Protein AF-J5HAL4-F1 (afdb_monomer_lite)

pLDDT: mean 90.49, std 7.01, range [54.12, 97.31]

Structure (mmCIF, N/CA/C/O backbone):
data_AF-J5HAL4-F1
#
_entry.id   AF-J5HAL4-F1
#
loop_
_atom_site.group_PDB
_atom_site.id
_atom_site.type_symbol
_atom_site.label_atom_id
_atom_site.label_alt_id
_atom_site.label_comp_id
_atom_site.label_asym_id
_atom_site.label_entity_id
_atom_site.label_seq_id
_atom_site.pdbx_PDB_ins_code
_atom_site.Cartn_x
_atom_site.Cartn_y
_atom_site.Cartn_z
_atom_site.occupancy
_atom_site.B_iso_or_equiv
_atom_site.auth_seq_id
_atom_site.auth_comp_id
_atom_site.auth_asym_id
_atom_site.auth_atom_id
_atom_site.pdbx_PDB_model_num
ATOM 1 N N . MET A 1 1 ? -6.484 -18.377 1.154 1.00 54.12 1 MET A N 1
ATOM 2 C CA . MET A 1 1 ? -5.069 -18.792 1.214 1.00 54.12 1 MET A CA 1
ATOM 3 C C . MET A 1 1 ? -4.261 -17.516 1.167 1.00 54.12 1 MET A C 1
ATOM 5 O O . MET A 1 1 ? -4.578 -16.679 0.325 1.00 54.12 1 MET A O 1
ATOM 9 N N . ASP A 1 2 ? -3.331 -17.334 2.096 1.00 83.62 2 ASP A N 1
ATOM 10 C CA . ASP A 1 2 ? -2.604 -16.070 2.240 1.00 83.62 2 ASP A CA 1
ATOM 11 C C . ASP A 1 2 ? -1.621 -15.866 1.083 1.00 83.62 2 ASP A C 1
ATOM 13 O O . ASP A 1 2 ? -1.073 -16.829 0.544 1.00 83.62 2 ASP A O 1
ATOM 17 N N . LYS A 1 3 ? -1.447 -14.608 0.671 1.00 90.38 3 LYS A N 1
ATOM 18 C CA . LYS A 1 3 ? -0.516 -14.207 -0.388 1.00 90.38 3 LYS A CA 1
ATOM 19 C C . LYS A 1 3 ? 0.859 -13.921 0.206 1.00 90.38 3 LYS A C 1
ATOM 21 O O . LYS A 1 3 ? 0.945 -13.313 1.270 1.00 90.38 3 LYS A O 1
ATOM 26 N N . ASN A 1 4 ? 1.921 -14.332 -0.481 1.00 94.88 4 ASN A N 1
ATOM 27 C CA . ASN A 1 4 ? 3.291 -14.060 -0.063 1.00 94.88 4 ASN A CA 1
ATOM 28 C C . ASN A 1 4 ? 3.803 -12.790 -0.749 1.00 94.88 4 ASN A C 1
ATOM 30 O O . ASN A 1 4 ? 3.945 -12.761 -1.970 1.00 94.88 4 ASN A O 1
ATOM 34 N N . ILE A 1 5 ? 4.067 -11.748 0.038 1.00 96.50 5 ILE A N 1
ATOM 35 C CA . ILE A 1 5 ? 4.541 -10.446 -0.440 1.00 96.50 5 ILE A CA 1
ATOM 36 C C . ILE A 1 5 ? 5.768 -10.063 0.387 1.00 96.50 5 ILE A C 1
ATOM 38 O O . ILE A 1 5 ? 5.678 -9.917 1.606 1.00 96.50 5 ILE A O 1
ATOM 42 N N . GLY A 1 6 ? 6.914 -9.905 -0.274 1.00 96.38 6 GLY A N 1
ATOM 43 C CA . GLY A 1 6 ? 8.146 -9.431 0.350 1.00 96.38 6 GLY A CA 1
ATOM 44 C C . GLY A 1 6 ? 8.129 -7.924 0.612 1.00 96.38 6 GLY A C 1
ATOM 45 O O . GLY A 1 6 ? 7.330 -7.180 0.042 1.00 96.38 6 GLY A O 1
ATOM 46 N N . TYR A 1 7 ? 9.044 -7.453 1.460 1.00 97.31 7 TYR A N 1
ATOM 47 C CA . TYR A 1 7 ? 9.196 -6.027 1.755 1.00 97.31 7 TYR A CA 1
ATOM 48 C C . TYR A 1 7 ? 9.769 -5.256 0.565 1.00 97.31 7 TYR A C 1
ATOM 50 O O . TYR A 1 7 ? 10.558 -5.778 -0.219 1.00 97.31 7 TYR A O 1
ATOM 58 N N . CYS A 1 8 ? 9.394 -3.984 0.429 1.00 96.62 8 CYS A N 1
ATOM 59 C CA . CYS A 1 8 ? 9.992 -3.131 -0.591 1.00 96.62 8 CYS A CA 1
ATOM 60 C C . CYS A 1 8 ? 11.455 -2.830 -0.236 1.00 96.62 8 CYS A C 1
ATOM 62 O O . CYS A 1 8 ? 11.763 -2.465 0.895 1.00 96.62 8 CYS A O 1
ATOM 64 N N . HIS A 1 9 ? 12.356 -2.965 -1.210 1.00 96.31 9 HIS A N 1
ATOM 65 C CA . HIS A 1 9 ? 13.789 -2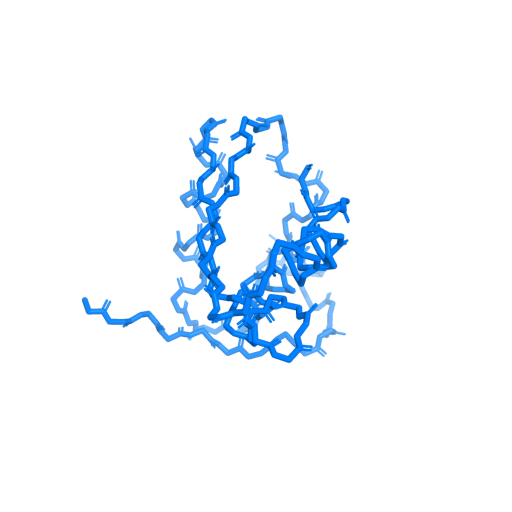.703 -1.025 1.00 96.31 9 HIS A CA 1
ATOM 66 C C . HIS A 1 9 ? 14.214 -1.289 -1.453 1.00 96.31 9 HIS A C 1
ATOM 68 O O . HIS A 1 9 ? 15.407 -1.006 -1.441 1.00 96.31 9 HIS A O 1
ATOM 74 N N . ALA A 1 10 ? 13.274 -0.439 -1.899 1.00 95.50 10 ALA A N 1
ATOM 75 C CA . ALA A 1 10 ? 13.561 0.889 -2.462 1.00 95.50 10 ALA A CA 1
ATOM 76 C C . ALA A 1 10 ? 14.705 0.869 -3.503 1.00 95.50 10 ALA A C 1
ATOM 78 O O . ALA A 1 10 ? 15.589 1.714 -3.511 1.00 95.50 10 ALA A O 1
ATOM 79 N N . CYS A 1 11 ? 14.723 -0.169 -4.344 1.00 95.69 11 CYS A N 1
ATOM 80 C CA . CYS A 1 11 ? 15.844 -0.449 -5.245 1.00 95.69 11 CYS A CA 1
ATOM 81 C C . CYS A 1 11 ? 15.750 0.243 -6.613 1.00 95.69 11 CYS A C 1
ATOM 83 O O . CYS A 1 11 ? 16.667 0.091 -7.416 1.00 95.69 11 CYS A O 1
ATOM 85 N N . ASP A 1 12 ? 14.618 0.889 -6.918 1.00 95.31 12 ASP A N 1
ATOM 86 C CA . ASP A 1 12 ? 14.320 1.614 -8.168 1.00 95.31 12 ASP A CA 1
ATOM 87 C C . ASP A 1 12 ? 14.571 0.854 -9.484 1.00 95.31 12 ASP A C 1
ATOM 89 O O . ASP A 1 12 ? 14.480 1.414 -10.573 1.00 95.31 12 ASP A O 1
ATOM 93 N N . THR A 1 13 ? 14.823 -0.456 -9.435 1.00 95.19 13 THR A N 1
ATOM 94 C CA . THR A 1 13 ? 15.191 -1.238 -10.627 1.00 95.19 13 THR A CA 1
ATOM 95 C C . THR A 1 13 ? 14.074 -1.260 -11.674 1.00 95.19 13 THR A C 1
ATOM 97 O O . THR A 1 13 ? 14.344 -1.379 -12.870 1.00 95.19 13 THR A O 1
ATOM 100 N N . PHE A 1 14 ? 12.823 -1.072 -11.238 1.00 92.62 14 PHE A N 1
ATOM 101 C CA . PHE A 1 14 ? 11.667 -0.984 -12.124 1.00 92.62 14 PHE A CA 1
ATOM 102 C C . PHE A 1 14 ? 11.747 0.205 -13.101 1.00 92.62 14 PHE A C 1
ATOM 104 O O . PHE A 1 14 ? 11.205 0.122 -14.201 1.00 92.62 14 PHE A O 1
ATOM 111 N N . MET A 1 15 ? 12.474 1.277 -12.759 1.00 92.75 15 MET A N 1
ATOM 112 C CA . MET A 1 15 ? 12.641 2.447 -13.630 1.00 92.75 15 MET A CA 1
ATOM 113 C C . MET A 1 15 ? 13.418 2.123 -14.915 1.00 92.75 15 MET A C 1
ATOM 115 O O . MET A 1 15 ? 13.218 2.770 -15.938 1.00 92.75 15 MET A O 1
ATOM 119 N N . GLY A 1 16 ? 14.296 1.113 -14.882 1.00 92.62 16 GLY A N 1
ATOM 120 C CA . GLY A 1 16 ? 15.155 0.739 -16.011 1.00 92.62 16 GLY A CA 1
ATOM 121 C C . GLY A 1 16 ? 14.740 -0.532 -16.756 1.00 92.62 16 GLY A C 1
ATOM 122 O O . GLY A 1 16 ? 15.340 -0.846 -17.780 1.00 92.62 16 GLY A O 1
ATOM 123 N N . ASN A 1 17 ? 13.752 -1.282 -16.256 1.00 91.62 17 ASN A N 1
ATOM 124 C CA . ASN A 1 17 ? 13.391 -2.605 -16.788 1.00 91.62 17 ASN A CA 1
ATOM 125 C C . ASN A 1 17 ? 11.948 -2.701 -17.325 1.00 91.62 17 ASN A C 1
ATOM 127 O O . ASN A 1 17 ? 11.465 -3.804 -17.577 1.00 91.62 17 ASN A O 1
ATOM 131 N N . GLY A 1 18 ? 11.266 -1.562 -17.491 1.00 87.88 18 GLY A N 1
ATOM 132 C CA . GLY A 1 18 ? 9.888 -1.507 -17.988 1.00 87.88 18 GLY A CA 1
ATOM 133 C C . GLY A 1 18 ? 8.807 -1.538 -16.902 1.00 87.88 18 GLY A C 1
ATOM 134 O O . GLY A 1 18 ? 7.706 -2.008 -17.171 1.00 87.88 18 GLY A O 1
ATOM 135 N N . GLY A 1 19 ? 9.095 -1.053 -15.690 1.00 87.94 19 GLY A N 1
ATOM 136 C CA . GLY A 1 19 ? 8.105 -0.908 -14.614 1.00 87.94 19 GLY A CA 1
ATOM 137 C C . GLY A 1 19 ? 7.878 -2.174 -13.786 1.00 87.94 19 GLY A C 1
ATOM 138 O O . GLY A 1 19 ? 6.909 -2.259 -13.034 1.00 87.94 19 GLY A O 1
ATOM 139 N N . VAL A 1 20 ? 8.761 -3.170 -13.895 1.00 91.75 20 VAL A N 1
ATOM 140 C CA . VAL A 1 20 ? 8.584 -4.472 -13.244 1.00 91.75 20 VAL A CA 1
ATOM 141 C C . VAL A 1 20 ? 9.438 -4.563 -11.985 1.00 91.75 20 VAL A C 1
ATOM 143 O O . VAL A 1 20 ? 10.652 -4.348 -12.001 1.00 91.75 20 VAL A O 1
ATOM 146 N N . CYS A 1 21 ? 8.822 -4.924 -10.860 1.00 95.12 21 CYS A N 1
ATOM 147 C CA . CYS A 1 21 ? 9.588 -5.179 -9.647 1.00 95.12 21 CYS A CA 1
ATOM 148 C C . CYS A 1 21 ? 10.474 -6.429 -9.787 1.00 95.12 21 CYS A C 1
ATOM 150 O O . CYS A 1 21 ? 10.049 -7.440 -10.331 1.00 95.12 21 CYS A O 1
ATOM 152 N N . VAL A 1 22 ? 11.685 -6.379 -9.224 1.00 95.44 22 VAL A N 1
ATOM 153 C CA . VAL A 1 22 ? 12.627 -7.514 -9.179 1.00 95.44 22 VAL A CA 1
ATOM 154 C C . VAL A 1 22 ? 12.190 -8.652 -8.255 1.00 95.44 22 VAL A C 1
ATOM 156 O O . VAL A 1 22 ? 12.694 -9.766 -8.377 1.00 95.44 22 VAL A O 1
ATOM 159 N N . LEU A 1 23 ? 11.288 -8.381 -7.310 1.00 96.38 23 LEU A N 1
ATOM 160 C CA . LEU A 1 23 ? 10.753 -9.401 -6.416 1.00 96.38 23 LEU A CA 1
ATOM 161 C C . LEU A 1 23 ? 9.674 -10.196 -7.152 1.00 96.38 23 LEU A C 1
ATOM 163 O O . LEU A 1 23 ? 8.651 -9.636 -7.545 1.00 96.38 23 LEU A O 1
ATOM 167 N N . ASN A 1 24 ? 9.929 -11.492 -7.323 1.00 94.88 24 ASN A N 1
ATOM 168 C CA . ASN A 1 24 ? 9.005 -12.442 -7.931 1.00 94.88 24 ASN A CA 1
ATOM 169 C C . ASN A 1 24 ? 8.139 -13.086 -6.841 1.00 94.88 24 ASN A C 1
ATOM 171 O O . ASN A 1 24 ? 8.488 -14.130 -6.287 1.00 94.88 24 ASN A O 1
ATOM 175 N N . ASP A 1 25 ? 7.055 -12.403 -6.490 1.00 96.44 25 ASP A N 1
ATOM 176 C CA . ASP A 1 25 ? 6.112 -12.789 -5.447 1.00 96.44 25 ASP A CA 1
ATOM 177 C C . ASP A 1 25 ? 4.662 -12.491 -5.877 1.00 96.44 25 ASP A C 1
ATOM 179 O O . ASP A 1 25 ? 4.406 -12.047 -7.000 1.00 96.44 25 ASP A O 1
ATOM 183 N N . ASP A 1 26 ? 3.682 -12.746 -5.004 1.00 96.94 26 ASP A N 1
ATOM 184 C CA . ASP A 1 26 ? 2.264 -12.569 -5.350 1.00 96.94 26 ASP A CA 1
ATOM 185 C C . ASP A 1 26 ? 1.890 -11.108 -5.664 1.00 96.94 26 ASP A C 1
ATOM 187 O O . ASP A 1 26 ? 0.808 -10.854 -6.204 1.00 96.94 26 ASP A O 1
ATOM 191 N N . MET A 1 27 ? 2.764 -10.138 -5.362 1.00 96.31 27 MET A N 1
ATOM 192 C CA . MET A 1 27 ? 2.489 -8.725 -5.603 1.00 96.31 27 MET A CA 1
ATOM 193 C C . MET A 1 27 ? 2.285 -8.427 -7.084 1.00 96.31 27 MET A C 1
ATOM 195 O O . MET A 1 27 ? 1.469 -7.579 -7.426 1.00 96.31 27 MET A O 1
ATOM 199 N N . GLN A 1 28 ? 2.988 -9.125 -7.976 1.00 94.25 28 GLN A N 1
ATOM 200 C CA . GLN A 1 28 ? 2.927 -8.843 -9.409 1.00 94.25 28 GLN A CA 1
ATOM 201 C C . GLN A 1 28 ? 1.495 -8.999 -9.944 1.00 94.25 28 GLN A C 1
ATOM 203 O O . GLN A 1 28 ? 0.956 -8.091 -10.575 1.00 94.25 28 GLN A O 1
ATOM 208 N N . HIS A 1 29 ? 0.830 -10.093 -9.570 1.00 95.06 29 HIS A N 1
ATOM 209 C CA . HIS A 1 29 ? -0.573 -10.320 -9.903 1.00 95.06 29 HIS A CA 1
ATOM 210 C C . HIS A 1 29 ? -1.512 -9.313 -9.216 1.00 95.06 29 HIS A C 1
ATOM 212 O O . HIS A 1 29 ? -2.493 -8.865 -9.806 1.00 95.06 29 HIS A O 1
ATOM 218 N N . ILE A 1 30 ? -1.210 -8.923 -7.975 1.00 95.75 30 ILE A N 1
ATOM 219 C CA . ILE A 1 30 ? -2.003 -7.933 -7.237 1.00 95.75 30 ILE A CA 1
ATOM 220 C C . ILE A 1 30 ? -1.933 -6.553 -7.909 1.00 95.75 30 ILE A C 1
ATOM 222 O O . ILE A 1 30 ? -2.960 -5.887 -8.009 1.00 95.75 30 ILE A O 1
ATOM 226 N N . LEU A 1 31 ? -0.770 -6.133 -8.418 1.00 94.94 31 LEU A N 1
ATOM 227 C CA . LEU A 1 31 ? -0.615 -4.863 -9.139 1.00 94.94 31 LEU A CA 1
ATOM 228 C C . LEU A 1 31 ? -1.411 -4.846 -10.450 1.00 94.94 31 LEU A C 1
ATOM 230 O O . LEU A 1 31 ? -2.008 -3.826 -10.790 1.00 94.94 31 LEU A O 1
ATOM 234 N N . GLU A 1 32 ? -1.493 -5.976 -11.156 1.00 93.88 32 GLU A N 1
ATOM 235 C CA . GLU A 1 32 ? -2.354 -6.095 -12.338 1.00 93.88 32 GLU A CA 1
ATOM 236 C C . GLU A 1 32 ? -3.838 -5.927 -11.990 1.00 93.88 32 GLU A C 1
ATOM 238 O O . GLU A 1 32 ? -4.578 -5.261 -12.717 1.00 93.88 32 GLU A O 1
ATOM 24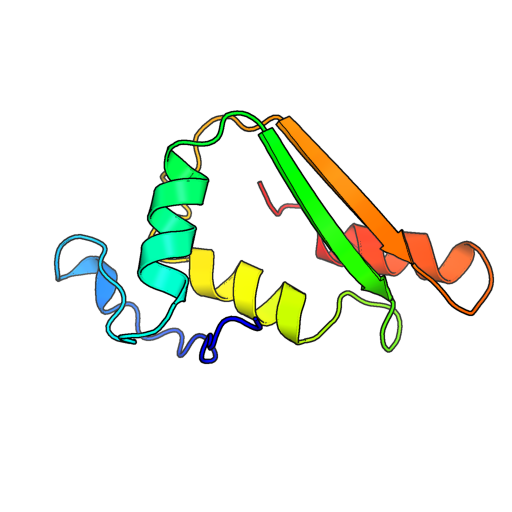3 N N . LEU A 1 33 ? -4.289 -6.533 -10.885 1.00 95.25 33 LEU A N 1
ATOM 244 C CA . LEU A 1 33 ? -5.659 -6.369 -10.394 1.00 95.25 33 LEU A CA 1
ATOM 245 C C . LEU A 1 33 ? -5.916 -4.929 -9.945 1.00 95.25 33 LEU A C 1
ATOM 247 O O . LEU A 1 33 ? -6.952 -4.363 -10.289 1.00 95.25 33 LEU A O 1
ATOM 251 N N . PHE A 1 34 ? -4.958 -4.321 -9.242 1.00 95.25 34 PHE A N 1
ATOM 252 C CA . PHE A 1 34 ? -5.018 -2.927 -8.814 1.00 95.25 34 PHE A CA 1
ATOM 253 C C . PHE A 1 34 ? -5.246 -2.004 -10.014 1.00 95.25 34 PHE A C 1
ATOM 255 O O . PHE A 1 34 ? -6.191 -1.216 -10.018 1.00 95.25 34 PHE A O 1
ATOM 262 N N . GLN A 1 35 ? -4.441 -2.133 -11.074 1.00 92.94 35 GLN A N 1
ATOM 263 C CA . GLN A 1 35 ? -4.573 -1.287 -12.263 1.00 92.94 35 GLN A CA 1
ATOM 264 C C . GLN A 1 35 ? -5.938 -1.438 -12.945 1.00 92.94 35 GLN A C 1
ATOM 266 O O . GLN A 1 35 ? -6.523 -0.431 -13.339 1.00 92.94 35 GLN A O 1
ATOM 271 N N . LYS A 1 36 ? -6.467 -2.667 -13.024 1.00 94.75 36 LYS A N 1
ATOM 272 C CA . LYS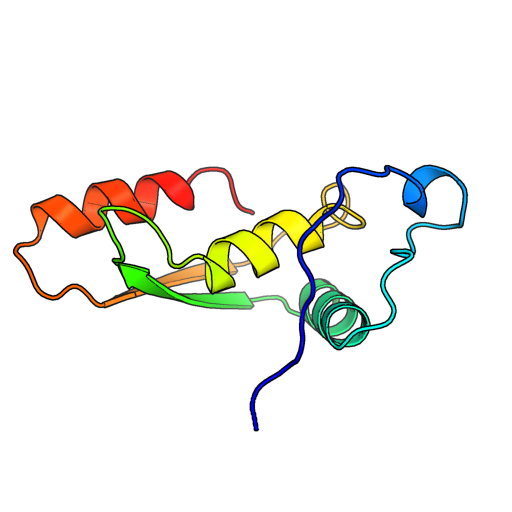 A 1 36 ? -7.768 -2.978 -13.645 1.00 94.75 36 LYS A CA 1
ATOM 273 C C . LYS A 1 36 ? -8.980 -2.589 -12.794 1.00 94.75 36 LYS A C 1
ATOM 275 O O . LYS A 1 36 ? -10.087 -2.578 -13.318 1.00 94.75 36 LYS A O 1
ATOM 280 N N . SER A 1 37 ? -8.799 -2.341 -11.499 1.00 95.81 37 SER A N 1
ATOM 281 C CA . SER A 1 37 ? -9.906 -2.029 -10.589 1.00 95.81 37 SER A CA 1
ATOM 282 C C . SER A 1 37 ? -10.346 -0.570 -10.700 1.00 95.81 37 SER A C 1
ATOM 284 O O . SER A 1 37 ? -9.504 0.308 -10.827 1.00 95.81 37 SER A O 1
ATOM 286 N N . ASP A 1 38 ? -11.642 -0.288 -10.599 1.00 95.19 38 ASP A N 1
ATOM 287 C CA . ASP A 1 38 ? -12.145 1.090 -10.453 1.00 95.19 38 ASP A CA 1
ATOM 288 C C . ASP A 1 38 ? -12.288 1.487 -8.975 1.00 95.19 38 ASP A C 1
ATOM 290 O O . ASP A 1 38 ? -12.214 2.662 -8.616 1.00 95.19 38 ASP A O 1
ATOM 294 N N . THR A 1 39 ? -12.455 0.491 -8.102 1.00 94.94 39 THR A N 1
ATOM 295 C CA . THR A 1 39 ? -12.694 0.664 -6.669 1.00 94.94 39 THR A CA 1
ATOM 296 C C . THR A 1 39 ? -11.740 -0.202 -5.858 1.00 94.94 39 THR A C 1
ATOM 298 O O . THR A 1 39 ? -11.566 -1.389 -6.142 1.00 94.94 39 THR A O 1
ATOM 301 N N . LEU A 1 40 ? -11.171 0.382 -4.806 1.00 94.44 40 LEU A N 1
ATOM 302 C CA . LEU A 1 40 ? -10.299 -0.279 -3.846 1.00 94.44 40 LEU A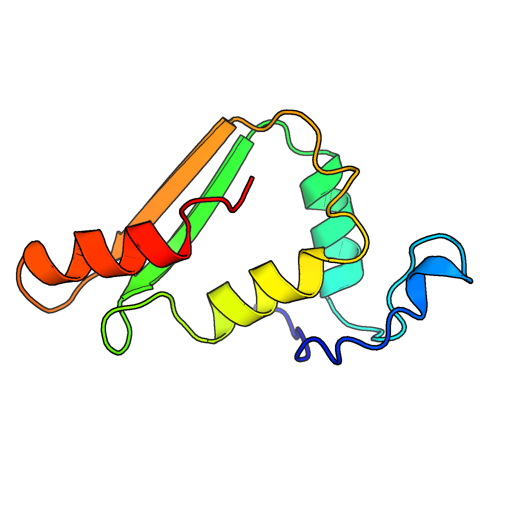 CA 1
ATOM 303 C C . LEU A 1 40 ? -10.940 -0.252 -2.459 1.00 94.44 40 LEU A C 1
ATOM 305 O O . LEU A 1 40 ? -11.379 0.790 -1.978 1.00 94.44 40 LEU A O 1
ATOM 309 N N . VAL A 1 41 ? -10.955 -1.407 -1.797 1.00 94.81 41 VAL A N 1
ATOM 310 C CA . VAL A 1 41 ? -11.340 -1.521 -0.388 1.00 94.81 41 VAL A CA 1
ATOM 311 C C . VAL A 1 41 ? -10.139 -2.041 0.384 1.00 94.81 41 VAL A C 1
ATOM 313 O O . VAL A 1 41 ? -9.708 -3.177 0.190 1.00 94.81 41 VAL A O 1
ATOM 316 N N . LEU A 1 42 ? -9.591 -1.200 1.254 1.00 93.31 42 LEU A N 1
ATOM 317 C CA . LEU A 1 42 ? -8.377 -1.476 2.007 1.00 93.31 42 LEU A CA 1
ATOM 318 C C . LEU A 1 42 ? -8.747 -1.719 3.463 1.00 93.31 42 LEU A C 1
ATOM 320 O O . LEU A 1 42 ? -9.218 -0.823 4.163 1.00 93.31 42 LEU A O 1
ATOM 324 N N . ALA A 1 43 ? -8.550 -2.957 3.908 1.00 93.75 43 ALA A N 1
ATOM 325 C CA . ALA A 1 43 ? -8.890 -3.385 5.254 1.00 93.75 43 ALA A CA 1
ATOM 326 C C . ALA A 1 43 ? -7.626 -3.672 6.065 1.00 93.75 43 ALA A C 1
ATOM 328 O O . ALA A 1 43 ? -6.792 -4.480 5.656 1.00 93.75 43 ALA A O 1
ATOM 329 N N . THR A 1 44 ? -7.481 -3.038 7.226 1.00 93.38 44 THR A N 1
ATOM 330 C CA . THR A 1 44 ? -6.350 -3.289 8.128 1.00 93.38 44 THR A CA 1
ATOM 331 C C . THR A 1 44 ? -6.775 -3.180 9.588 1.00 93.38 44 THR A C 1
ATOM 333 O O . THR A 1 44 ? -7.537 -2.282 9.949 1.00 93.38 44 THR A O 1
ATOM 336 N N . PRO A 1 45 ? -6.265 -4.049 10.476 1.00 93.75 45 PRO A N 1
ATOM 337 C CA . PRO A 1 45 ? -6.338 -3.766 11.896 1.00 93.75 45 PRO A CA 1
ATOM 338 C C . PRO A 1 45 ? -5.447 -2.569 12.240 1.00 93.75 45 PRO A C 1
ATOM 340 O O . PRO A 1 45 ? -4.398 -2.376 11.616 1.00 93.75 45 PRO A O 1
ATOM 343 N N . VAL A 1 46 ? -5.848 -1.809 13.260 1.00 92.00 46 VAL A N 1
ATOM 344 C CA . VAL A 1 46 ? -4.957 -0.858 13.927 1.00 92.00 46 VAL A CA 1
ATOM 345 C C . VAL A 1 46 ? -3.951 -1.654 14.739 1.00 92.00 46 VAL A C 1
ATOM 347 O O . VAL A 1 46 ? -4.324 -2.412 15.639 1.00 92.00 46 VAL A O 1
ATOM 350 N N . TYR A 1 47 ? -2.674 -1.455 14.449 1.00 90.75 47 TYR A N 1
ATOM 351 C CA . TYR A 1 47 ? -1.578 -2.068 15.181 1.00 90.75 47 TYR A CA 1
ATOM 352 C C . TYR A 1 47 ? -0.591 -0.981 15.596 1.00 90.75 47 TYR A C 1
ATOM 354 O O . TYR A 1 47 ? -0.095 -0.242 14.756 1.00 90.75 47 TYR A O 1
ATOM 362 N N . PHE A 1 48 ? -0.343 -0.845 16.904 1.00 89.31 48 PHE A N 1
ATOM 363 C CA . PHE A 1 48 ? 0.531 0.203 17.457 1.00 89.31 48 PHE A CA 1
ATOM 364 C C . PHE A 1 48 ? 0.228 1.620 16.925 1.00 89.31 48 PHE A C 1
ATOM 366 O O . PHE A 1 48 ? 1.131 2.376 16.591 1.00 89.31 48 PHE A O 1
ATOM 373 N N . HIS A 1 49 ? -1.056 1.995 16.908 1.00 87.25 49 HIS A N 1
ATOM 374 C CA . HIS A 1 49 ? -1.555 3.307 16.461 1.00 87.25 49 HIS A CA 1
ATOM 375 C C . HIS A 1 49 ? -1.435 3.609 14.960 1.00 87.25 49 HIS A C 1
ATOM 377 O O . HIS A 1 49 ? -1.714 4.741 14.576 1.00 87.25 49 HIS A O 1
ATOM 383 N N . GLY A 1 50 ? -1.092 2.620 14.137 1.00 89.69 50 GLY A N 1
ATOM 384 C CA . GLY A 1 50 ? -1.030 2.760 12.687 1.00 89.69 50 GLY A CA 1
ATOM 385 C C . GLY A 1 50 ? -1.644 1.577 11.952 1.00 89.69 50 GLY A C 1
ATOM 386 O O . GLY A 1 50 ? -2.268 0.694 12.556 1.00 89.69 50 GLY A O 1
ATOM 387 N N . VAL A 1 51 ? -1.436 1.546 10.639 1.00 93.50 51 VAL A N 1
ATOM 388 C CA . VAL A 1 51 ? -1.780 0.380 9.817 1.00 93.50 51 VAL A CA 1
ATOM 389 C C . VAL A 1 51 ? -0.886 -0.816 10.150 1.00 93.50 51 VAL A C 1
ATOM 391 O O . VAL A 1 51 ? 0.230 -0.688 10.654 1.00 93.50 51 VAL A O 1
ATOM 394 N N . SER A 1 52 ? -1.357 -2.025 9.850 1.00 94.31 52 SER A N 1
ATOM 395 C CA . SER A 1 52 ? -0.544 -3.226 10.039 1.00 94.31 52 SER A CA 1
ATOM 396 C C . SER A 1 52 ? 0.700 -3.221 9.141 1.00 94.31 52 SER A C 1
ATOM 398 O O . SER A 1 52 ? 0.688 -2.683 8.033 1.00 94.31 52 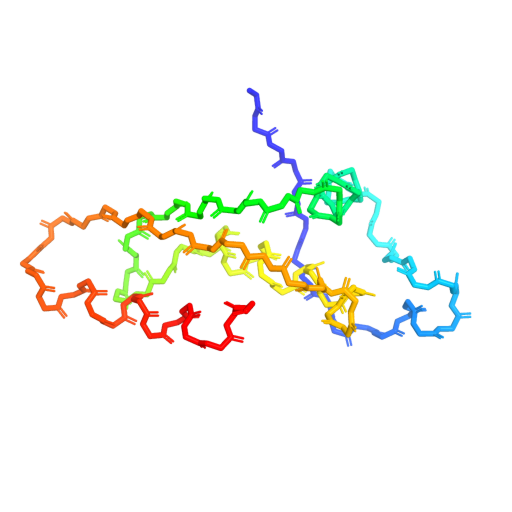SER A O 1
ATOM 400 N N . ALA A 1 53 ? 1.763 -3.909 9.572 1.00 94.56 53 ALA A N 1
ATOM 401 C CA . ALA A 1 53 ? 2.974 -4.069 8.761 1.00 94.56 53 ALA A CA 1
ATOM 402 C C . ALA A 1 53 ? 2.687 -4.706 7.386 1.00 94.56 53 ALA A C 1
ATOM 404 O O . ALA A 1 53 ? 3.336 -4.365 6.399 1.00 94.56 53 ALA A O 1
ATOM 405 N N . HIS A 1 54 ? 1.682 -5.582 7.300 1.00 94.62 54 HIS A N 1
ATOM 406 C CA . HIS A 1 54 ? 1.223 -6.162 6.037 1.00 94.62 54 HIS A CA 1
ATOM 407 C C . HIS A 1 54 ? 0.607 -5.105 5.111 1.00 94.62 54 HIS A C 1
ATOM 409 O O . HIS A 1 54 ? 0.960 -5.055 3.936 1.00 94.62 54 HIS A O 1
ATOM 415 N N . MET A 1 55 ? -0.253 -4.225 5.639 1.00 94.69 55 MET A N 1
ATOM 416 C CA . MET A 1 55 ? -0.822 -3.116 4.866 1.00 94.69 55 MET A CA 1
ATOM 417 C C . MET A 1 55 ? 0.276 -2.165 4.381 1.00 94.69 55 MET A C 1
ATOM 419 O O . MET A 1 55 ? 0.315 -1.825 3.203 1.00 94.69 55 MET A O 1
ATOM 423 N N . LYS A 1 56 ? 1.230 -1.804 5.249 1.00 94.62 56 LYS A N 1
ATOM 424 C CA . LYS A 1 56 ? 2.360 -0.956 4.847 1.00 94.62 56 LYS A CA 1
ATOM 425 C C . LYS A 1 56 ? 3.240 -1.623 3.789 1.00 94.62 56 LYS A C 1
ATOM 427 O O . LYS A 1 56 ? 3.659 -0.963 2.846 1.00 94.62 56 LYS A O 1
ATOM 432 N N . THR A 1 57 ? 3.459 -2.934 3.905 1.00 96.31 57 THR A N 1
ATOM 433 C CA . THR A 1 57 ? 4.175 -3.717 2.888 1.00 96.31 57 THR A CA 1
ATOM 434 C C . THR A 1 57 ? 3.452 -3.646 1.548 1.00 96.31 57 THR A C 1
ATOM 436 O O . THR A 1 57 ? 4.084 -3.347 0.545 1.00 96.31 57 THR A O 1
ATOM 439 N N . PHE A 1 58 ? 2.132 -3.843 1.517 1.00 95.62 58 PHE A N 1
ATOM 440 C CA . PHE A 1 58 ? 1.346 -3.683 0.293 1.00 95.62 58 PHE A CA 1
ATOM 441 C C . PHE A 1 58 ? 1.498 -2.274 -0.304 1.00 95.62 58 PHE A C 1
ATOM 443 O O . PHE A 1 58 ? 1.856 -2.163 -1.475 1.00 95.62 58 PHE A O 1
ATOM 450 N N . ILE A 1 59 ? 1.314 -1.223 0.505 1.00 94.81 59 ILE A N 1
ATOM 451 C CA . ILE A 1 59 ? 1.456 0.182 0.086 1.00 94.81 59 ILE A CA 1
ATOM 452 C C . ILE A 1 59 ? 2.840 0.421 -0.527 1.00 94.81 59 ILE A C 1
ATOM 454 O O . ILE A 1 59 ? 2.933 0.839 -1.677 1.00 94.81 59 ILE A O 1
ATOM 458 N N . ASP A 1 60 ? 3.923 0.062 0.160 1.00 95.50 60 ASP A N 1
ATOM 459 C CA . ASP A 1 60 ? 5.290 0.285 -0.335 1.00 95.50 60 ASP A CA 1
ATOM 460 C C . ASP A 1 60 ? 5.594 -0.493 -1.616 1.00 95.50 60 ASP A C 1
ATOM 462 O O . ASP A 1 60 ? 6.402 -0.081 -2.451 1.00 95.50 60 ASP A O 1
ATOM 466 N N . ARG A 1 61 ? 4.946 -1.644 -1.786 1.00 96.25 61 ARG A N 1
ATOM 467 C CA . ARG A 1 61 ? 5.120 -2.503 -2.952 1.00 96.25 61 ARG A CA 1
ATOM 468 C C . ARG A 1 61 ? 4.321 -2.030 -4.172 1.00 96.25 61 ARG A C 1
ATOM 470 O O . ARG A 1 61 ? 4.573 -2.544 -5.260 1.00 96.25 61 ARG A O 1
ATOM 477 N N . THR A 1 62 ? 3.447 -1.028 -4.036 1.00 94.94 62 THR A N 1
ATOM 478 C CA . THR A 1 62 ? 2.799 -0.335 -5.171 1.00 94.94 62 THR A CA 1
ATOM 479 C C . THR A 1 62 ? 3.693 0.678 -5.881 1.00 94.94 62 THR A C 1
ATOM 481 O O . THR A 1 62 ? 3.345 1.144 -6.965 1.00 94.94 62 THR A O 1
ATOM 484 N N . TYR A 1 63 ? 4.874 0.962 -5.328 1.00 94.06 63 TYR A N 1
ATOM 485 C CA . TYR A 1 63 ? 5.813 1.941 -5.869 1.00 94.06 63 TYR A CA 1
ATOM 486 C C . TYR A 1 63 ? 6.086 1.820 -7.386 1.00 94.06 63 TYR A C 1
ATOM 488 O O . TYR A 1 63 ? 6.045 2.852 -8.056 1.00 94.06 63 TYR A O 1
ATOM 496 N N . PRO A 1 64 ? 6.242 0.617 -7.987 1.00 93.75 64 PRO A N 1
ATOM 497 C CA . PRO A 1 64 ? 6.464 0.491 -9.430 1.00 93.75 64 PRO A CA 1
ATOM 498 C C . PRO A 1 64 ? 5.365 1.082 -10.320 1.00 93.75 64 PRO A C 1
ATOM 500 O O . PRO A 1 64 ? 5.612 1.353 -11.490 1.00 93.75 64 PRO A O 1
ATOM 503 N N . ILE A 1 65 ? 4.153 1.256 -9.786 1.00 92.12 65 ILE A N 1
ATOM 504 C CA . ILE A 1 65 ? 2.999 1.782 -10.521 1.00 92.12 65 ILE A CA 1
ATOM 505 C C . ILE A 1 65 ? 2.470 3.094 -9.926 1.00 92.12 65 ILE A C 1
ATOM 507 O O . ILE A 1 65 ? 1.393 3.522 -10.328 1.00 92.12 65 ILE A O 1
ATOM 511 N N . TRP A 1 66 ? 3.185 3.725 -8.986 1.00 89.06 66 TRP A N 1
ATOM 512 C CA . TRP A 1 66 ? 2.722 4.910 -8.243 1.00 89.06 66 TRP A CA 1
ATOM 513 C C . TRP A 1 66 ? 2.224 6.043 -9.154 1.00 89.06 66 TRP A C 1
ATOM 515 O O . TRP A 1 66 ? 1.132 6.571 -8.963 1.00 89.06 66 TRP A O 1
ATOM 525 N N . GLU A 1 67 ? 2.967 6.362 -10.215 1.00 85.81 67 GLU A N 1
ATOM 526 C CA . GLU A 1 67 ? 2.591 7.404 -11.188 1.00 85.81 67 GLU A CA 1
ATOM 527 C C . GLU A 1 67 ? 1.426 6.992 -12.113 1.00 85.81 67 GLU A C 1
ATOM 529 O O . GLU A 1 67 ? 0.935 7.781 -12.922 1.00 85.81 67 GLU A O 1
ATOM 534 N N . HIS A 1 68 ? 0.980 5.739 -12.017 1.00 88.12 68 HIS A N 1
ATOM 535 C CA . HIS A 1 68 ? 0.014 5.102 -12.909 1.00 88.12 68 HIS A CA 1
ATOM 536 C C . HIS A 1 68 ? -1.156 4.452 -12.156 1.00 88.12 68 HIS A C 1
ATOM 538 O O . HIS A 1 68 ? -1.819 3.567 -12.698 1.00 88.12 68 HIS A O 1
ATOM 544 N N . PHE A 1 69 ? -1.451 4.886 -10.925 1.00 89.12 69 PHE A N 1
ATOM 545 C CA . PHE A 1 69 ? -2.640 4.424 -10.195 1.00 89.12 69 PHE A CA 1
ATOM 546 C C . PHE A 1 69 ? -3.940 4.731 -10.950 1.00 89.12 69 PHE A C 1
ATOM 548 O O . PHE A 1 69 ? -4.875 3.926 -10.951 1.00 89.12 69 PHE A O 1
ATOM 555 N N . GLY A 1 70 ? -3.984 5.883 -11.625 1.00 86.94 70 GLY A N 1
ATOM 556 C CA . GLY A 1 70 ? -5.213 6.418 -12.196 1.00 86.94 70 GLY A CA 1
ATOM 557 C C . GLY A 1 70 ? -6.212 6.825 -11.110 1.00 86.94 70 GLY A C 1
ATOM 558 O O . GLY A 1 70 ? -5.900 6.837 -9.923 1.00 86.94 70 GLY A O 1
ATOM 559 N N . LYS A 1 71 ? -7.432 7.176 -11.522 1.00 90.25 71 LYS A N 1
ATOM 560 C CA . LYS A 1 71 ? -8.505 7.495 -10.577 1.00 90.25 71 LYS A CA 1
ATOM 561 C C . LYS A 1 71 ? -9.097 6.199 -10.021 1.00 90.25 71 LYS A C 1
ATOM 563 O O . LYS A 1 71 ? -9.500 5.345 -10.808 1.00 90.25 71 LYS A O 1
ATOM 568 N N . LYS A 1 72 ? -9.175 6.085 -8.695 1.00 91.25 72 LYS A N 1
ATOM 569 C CA . LYS A 1 72 ? -9.828 4.983 -7.977 1.00 91.25 72 LYS A CA 1
ATOM 570 C C . LYS A 1 72 ? -10.810 5.549 -6.954 1.00 91.25 72 LYS A C 1
ATOM 572 O O . LYS A 1 72 ? -10.518 6.568 -6.333 1.00 91.25 72 LYS A O 1
ATOM 577 N N . ASP A 1 73 ? -11.934 4.875 -6.745 1.00 94.00 73 ASP A N 1
ATOM 578 C CA . ASP A 1 73 ? -12.757 5.091 -5.553 1.00 94.00 73 ASP A CA 1
ATOM 579 C C . ASP A 1 73 ? -12.169 4.261 -4.406 1.00 94.00 73 ASP A C 1
ATOM 581 O O . ASP A 1 73 ? -12.062 3.040 -4.524 1.00 94.00 73 ASP A O 1
ATOM 585 N N . VAL A 1 74 ? -11.756 4.899 -3.309 1.00 91.62 74 VAL A N 1
ATOM 586 C CA . VAL A 1 74 ? -11.048 4.215 -2.214 1.00 91.62 74 VAL A CA 1
ATOM 587 C C . VAL A 1 74 ? -11.853 4.248 -0.925 1.00 91.62 74 VAL A C 1
ATOM 589 O O . VAL A 1 74 ? -12.287 5.301 -0.463 1.00 91.62 74 VAL A O 1
ATOM 592 N N . TYR A 1 75 ? -12.020 3.071 -0.328 1.00 93.06 75 TYR A N 1
ATOM 593 C CA . TYR A 1 75 ? -12.678 2.880 0.957 1.00 93.06 75 TYR A CA 1
ATOM 594 C C . TYR A 1 75 ? -11.733 2.198 1.939 1.00 93.06 75 TYR A C 1
ATOM 596 O O . TYR A 1 75 ? -11.084 1.203 1.611 1.00 93.06 75 TYR A O 1
ATOM 604 N N . TYR A 1 76 ? -11.721 2.689 3.173 1.00 91.38 76 TYR A N 1
ATOM 605 C CA . TYR A 1 76 ? -10.909 2.144 4.253 1.00 91.38 76 TYR A CA 1
ATOM 606 C C . TYR A 1 76 ? -11.787 1.456 5.295 1.00 91.38 76 TYR A C 1
ATOM 608 O O . TYR A 1 76 ? -12.762 2.029 5.781 1.00 91.38 76 TYR A O 1
ATOM 616 N N . ILE A 1 77 ? -11.427 0.224 5.654 1.00 92.69 77 ILE A N 1
ATOM 617 C CA . ILE A 1 77 ? -12.043 -0.523 6.752 1.00 92.69 77 ILE A CA 1
ATOM 618 C C . ILE A 1 77 ? -10.979 -0.741 7.818 1.00 92.69 77 ILE A C 1
ATOM 620 O O . ILE A 1 77 ? -9.972 -1.412 7.594 1.00 92.69 77 ILE A O 1
ATOM 624 N N . VAL A 1 78 ? -11.215 -0.189 9.001 1.00 91.69 78 VAL A N 1
ATOM 625 C CA . VAL A 1 78 ? -10.258 -0.248 10.101 1.00 91.69 78 VAL A CA 1
ATOM 626 C C . VAL A 1 78 ? -10.896 -0.942 11.295 1.00 91.69 78 VAL A C 1
ATOM 628 O O . VAL A 1 78 ? -11.985 -0.571 11.728 1.00 91.69 78 VAL A O 1
ATOM 631 N N . SER A 1 79 ? -10.216 -1.951 11.843 1.00 91.75 79 SER A N 1
ATOM 632 C CA . SER A 1 79 ? -10.627 -2.611 13.087 1.00 91.75 79 SER A CA 1
ATOM 633 C C . SER A 1 79 ? -9.682 -2.243 14.226 1.00 91.75 79 SER A C 1
ATOM 635 O O . SER A 1 79 ? -8.472 -2.431 14.109 1.00 91.75 79 SER A O 1
ATOM 637 N N . ALA A 1 80 ? -10.221 -1.771 15.346 1.00 90.19 80 ALA A N 1
ATOM 638 C CA . ALA A 1 80 ? -9.454 -1.303 16.495 1.00 90.19 80 ALA A CA 1
ATOM 639 C C . ALA A 1 80 ? -9.938 -1.974 17.789 1.00 90.19 80 ALA A C 1
ATOM 641 O O . ALA A 1 80 ? -11.131 -2.212 17.956 1.00 90.19 80 ALA A O 1
ATOM 642 N N . ALA A 1 81 ? -9.014 -2.268 18.708 1.00 87.12 81 ALA A N 1
ATOM 643 C CA . ALA A 1 81 ? -9.337 -2.868 20.009 1.00 87.12 81 ALA A CA 1
ATOM 644 C C . ALA A 1 81 ? -9.569 -1.832 21.130 1.00 87.12 81 ALA A C 1
ATOM 646 O O . ALA A 1 81 ? -10.088 -2.179 22.188 1.00 87.12 81 ALA A O 1
ATOM 647 N N . LEU A 1 82 ? -9.165 -0.575 20.917 1.00 80.94 82 LEU A N 1
ATOM 648 C CA . LEU A 1 82 ? -9.313 0.534 21.868 1.00 80.94 82 LEU A CA 1
ATOM 649 C C . LEU A 1 82 ? -10.270 1.601 21.304 1.00 80.94 82 LEU A C 1
ATOM 651 O O . LEU A 1 82 ? -10.860 1.415 20.243 1.00 80.94 82 LEU A O 1
ATOM 655 N N . GLY A 1 83 ? -10.444 2.707 22.032 1.00 78.81 83 GLY A N 1
ATOM 656 C CA . GLY A 1 83 ? -11.380 3.780 21.681 1.00 78.81 83 GLY A CA 1
ATOM 657 C C . GLY A 1 83 ? -11.129 4.452 20.323 1.00 78.81 83 GLY A C 1
ATOM 658 O O . GLY A 1 83 ? -10.084 4.301 19.700 1.00 78.81 83 GLY A O 1
ATOM 659 N N . PHE A 1 84 ? -12.097 5.250 19.869 1.00 77.19 84 PHE A N 1
ATOM 660 C CA . PHE A 1 84 ? -12.096 5.868 18.534 1.00 77.19 84 PHE A CA 1
ATOM 661 C C . PHE A 1 84 ? -10.857 6.723 18.209 1.00 77.19 84 PHE A C 1
ATOM 663 O O . PHE A 1 84 ? -10.461 6.812 17.052 1.00 77.19 84 PHE A O 1
ATOM 670 N N . ASN A 1 85 ? -10.195 7.293 19.216 1.00 79.44 85 ASN A N 1
ATOM 671 C CA . ASN A 1 85 ? -9.008 8.138 19.052 1.00 79.44 85 ASN A CA 1
ATOM 672 C C . ASN A 1 85 ? -7.803 7.432 18.401 1.00 79.44 85 ASN A C 1
ATOM 674 O O . ASN A 1 85 ? -6.913 8.100 17.879 1.00 79.44 85 ASN A O 1
ATOM 678 N N . ILE A 1 86 ? -7.733 6.098 18.442 1.00 80.62 86 ILE A N 1
ATOM 679 C CA . ILE A 1 86 ? -6.657 5.355 17.766 1.00 80.62 86 ILE A CA 1
ATOM 680 C C . ILE A 1 86 ? -6.946 5.092 16.285 1.00 80.62 86 ILE A C 1
ATOM 682 O O . ILE A 1 86 ? -6.022 4.760 15.547 1.00 80.62 86 ILE A O 1
ATOM 686 N N . ILE A 1 87 ? -8.198 5.259 15.850 1.00 82.88 87 ILE A N 1
ATOM 687 C CA . ILE A 1 87 ? -8.600 5.063 14.454 1.00 82.88 87 ILE A CA 1
ATOM 688 C C . ILE A 1 87 ? -8.097 6.230 13.603 1.00 82.88 87 ILE A C 1
ATOM 690 O O . ILE A 1 87 ? -7.496 5.992 12.563 1.00 82.88 87 ILE A O 1
ATOM 694 N N . GLU A 1 88 ? -8.261 7.471 14.072 1.00 81.56 88 GLU A N 1
ATOM 695 C CA . GLU A 1 88 ? -7.843 8.678 13.337 1.00 81.56 88 GLU A CA 1
ATOM 696 C C . GLU A 1 88 ? -6.357 8.646 12.956 1.00 81.56 88 GLU A C 1
ATOM 698 O O . GLU A 1 88 ? -6.000 8.945 11.821 1.00 8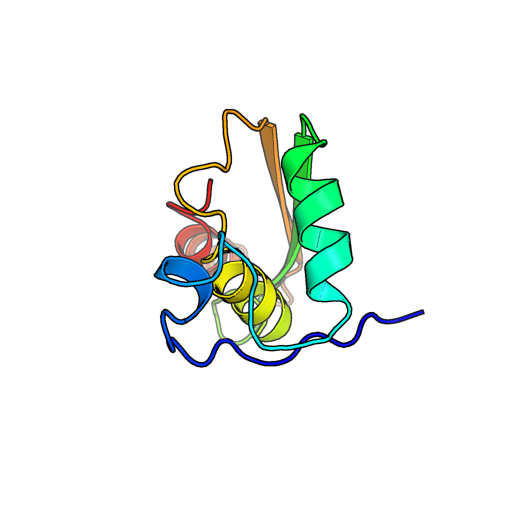1.56 88 GLU A O 1
ATOM 703 N N . LYS A 1 89 ? -5.488 8.194 13.870 1.00 77.31 89 LYS A N 1
ATOM 704 C CA . LYS A 1 89 ? -4.052 8.048 13.585 1.00 77.31 89 LYS A CA 1
ATOM 705 C C . LYS A 1 89 ? -3.773 6.996 12.511 1.00 77.31 89 LYS A C 1
ATOM 707 O O . LYS A 1 89 ? -2.988 7.246 11.606 1.00 77.31 89 LYS A O 1
ATOM 712 N N . SER A 1 90 ? -4.453 5.852 12.563 1.00 81.38 90 SER A N 1
ATOM 713 C CA . SER A 1 90 ? -4.293 4.816 11.538 1.00 81.38 90 SER A CA 1
ATOM 714 C C . SER A 1 90 ? -4.841 5.237 10.177 1.00 81.38 90 SER A C 1
ATOM 716 O O . SER A 1 90 ? -4.360 4.732 9.169 1.00 81.38 90 SER A O 1
ATOM 718 N N . LEU A 1 91 ? -5.846 6.115 10.135 1.00 82.81 91 LEU A N 1
ATOM 719 C CA . LEU A 1 91 ? -6.328 6.692 8.882 1.00 82.81 91 LEU A CA 1
ATOM 720 C C . LEU A 1 91 ? -5.308 7.681 8.309 1.00 82.81 91 LEU A C 1
ATOM 722 O O . LEU A 1 91 ? -5.098 7.673 7.106 1.00 82.81 91 LEU A O 1
ATOM 726 N N . SER A 1 92 ? -4.590 8.429 9.154 1.00 84.25 92 SER A N 1
ATOM 727 C CA . SER A 1 92 ? -3.541 9.341 8.674 1.00 84.25 92 SER A CA 1
ATOM 728 C C . SER A 1 92 ? -2.360 8.645 7.983 1.00 84.25 92 SER A C 1
ATOM 730 O O . SER A 1 92 ? -1.737 9.234 7.110 1.00 84.25 92 SER A O 1
ATOM 732 N N . ASP A 1 93 ? -2.083 7.374 8.294 1.00 84.56 93 ASP A N 1
ATOM 733 C CA . ASP A 1 93 ? -1.092 6.565 7.557 1.00 84.56 93 ASP A CA 1
ATOM 734 C C . ASP A 1 93 ? -1.543 6.220 6.126 1.00 84.56 93 ASP A C 1
ATOM 736 O O . ASP A 1 93 ? -0.732 5.822 5.287 1.00 84.56 93 ASP A O 1
ATOM 740 N N . LEU A 1 94 ? -2.850 6.299 5.876 1.00 84.94 94 LEU A N 1
ATOM 741 C CA . LEU A 1 94 ? -3.481 6.066 4.582 1.00 84.94 94 LEU A CA 1
ATOM 742 C C . LEU A 1 94 ? -3.735 7.386 3.841 1.00 84.94 94 LEU A C 1
ATOM 744 O O . LEU A 1 94 ? -4.000 7.367 2.640 1.00 84.94 94 LEU A O 1
ATOM 748 N N . ASP A 1 95 ? -3.624 8.528 4.527 1.00 81.31 95 ASP A N 1
ATOM 749 C CA . ASP A 1 95 ? -3.730 9.840 3.901 1.00 81.31 95 ASP A CA 1
ATOM 750 C C . ASP A 1 95 ? -2.581 10.025 2.899 1.00 81.31 95 ASP A C 1
ATOM 752 O O . ASP A 1 95 ? -1.399 9.891 3.218 1.00 81.31 95 ASP A O 1
ATOM 756 N N . GLY A 1 96 ? -2.936 10.336 1.654 1.00 75.38 96 GLY A N 1
ATOM 757 C CA . GLY A 1 96 ? -1.983 10.449 0.549 1.00 75.38 96 GLY A CA 1
ATOM 758 C C . GLY A 1 96 ? -1.681 9.128 -0.159 1.00 75.38 96 GLY A C 1
ATOM 759 O O . GLY A 1 96 ? -0.967 9.143 -1.160 1.00 75.38 96 GLY A O 1
ATOM 760 N N . PHE A 1 97 ? -2.239 8.005 0.303 1.00 75.19 97 PHE A N 1
ATOM 761 C CA . PHE A 1 97 ? -2.316 6.785 -0.490 1.00 75.19 97 PHE A CA 1
ATOM 762 C C . PHE A 1 97 ? -3.576 6.827 -1.369 1.00 75.19 97 PHE A C 1
ATOM 764 O O . PHE A 1 97 ? -4.689 6.792 -0.847 1.00 75.19 97 PHE A O 1
ATOM 771 N N . VAL A 1 98 ? -3.345 6.853 -2.692 1.00 68.38 98 VAL A N 1
ATOM 772 C CA . VAL A 1 98 ? -4.315 6.950 -3.812 1.00 68.38 98 VAL A CA 1
ATOM 773 C C . VAL A 1 98 ? -5.164 8.227 -3.876 1.00 68.38 98 VAL A C 1
ATOM 775 O O . VAL A 1 98 ? -5.660 8.709 -2.839 1.00 68.38 98 VAL A O 1
#

Secondary structure (DSSP, 8-state):
-----PPP----GGGTTTS--S--STHHHHHHHHHH-SEEEEEEEEETTEE-HHHHHHHHHTGGGGGG--S-EEEEEEE-SS-THHHHHHHHTTTT--

Foldseek 3Di:
DDWDFDADPVPCVCVPPVLDDPDPTPLVVVLVVQLVAQEEEAEAEQDPLAGDPVSVRSLNSNVSCQVPSPHHHYHYHYHYPDDPVSVVSHVVNCVVPD

Radius of gyration: 14.29 Å; chains: 1; bounding box: 29×29×40 Å

Sequence (98 aa):
MDKNIGYCHACDTFMGNGGVCVLNDDMQHILELFQKSDTLVLATPVYFHGVSAHMKTFIDRTYPIWEHFGKKDVYYIVSAALGFNIIEKSLSDLDGFV